Protein AF-A0A951YWX3-F1 (afdb_monomer_lite)

Sequence (80 aa):
MAWQLWKKQAPIAGADGPSQGRASDIWQLQFPQSGGAEFARSLVRGSALVLNFWASWCAPCVKEMPELDRFHRNFASHGW

pLDDT: mean 80.69, std 14.8, range [45.53, 96.88]

Structure (mmCIF, N/CA/C/O backbone):
data_AF-A0A951YWX3-F1
#
_entry.id   AF-A0A951YWX3-F1
#
loop_
_atom_site.group_PDB
_atom_site.id
_atom_site.type_symbol
_atom_site.label_atom_id
_atom_site.label_alt_id
_atom_site.label_comp_id
_atom_site.label_asym_id
_atom_site.label_entity_id
_atom_site.label_seq_id
_atom_site.pdbx_PDB_ins_code
_atom_site.Cartn_x
_atom_site.Cartn_y
_atom_site.Cartn_z
_atom_site.occupancy
_atom_site.B_iso_or_equiv
_atom_site.auth_seq_id
_atom_site.auth_comp_id
_atom_site.auth_asym_id
_atom_site.auth_atom_id
_atom_site.pdbx_PDB_model_num
ATOM 1 N N . MET A 1 1 ? 6.196 -29.001 -24.771 1.00 54.72 1 MET A N 1
ATOM 2 C CA . MET A 1 1 ? 6.751 -29.157 -23.408 1.00 54.72 1 MET A CA 1
ATOM 3 C C . MET A 1 1 ? 7.385 -27.849 -22.908 1.00 54.72 1 MET A C 1
ATOM 5 O O . MET A 1 1 ? 8.598 -27.755 -22.830 1.00 54.72 1 MET A O 1
ATOM 9 N N . ALA A 1 2 ? 6.584 -26.831 -22.566 1.00 58.16 2 ALA A N 1
AT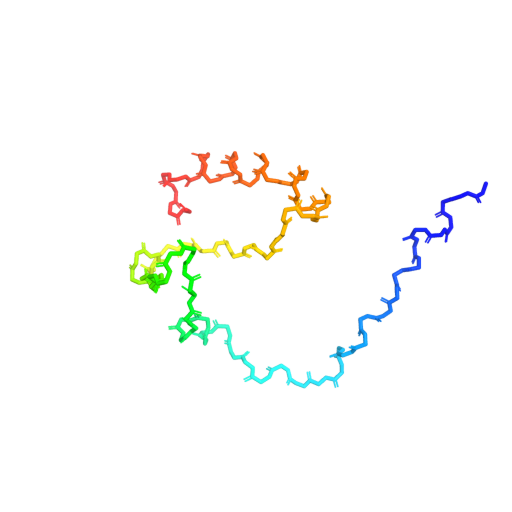OM 10 C CA . ALA A 1 2 ? 7.066 -25.560 -21.983 1.00 58.16 2 ALA A CA 1
ATOM 11 C C . ALA A 1 2 ? 6.360 -25.205 -20.653 1.00 58.16 2 ALA A C 1
ATOM 13 O O . ALA A 1 2 ? 6.625 -24.177 -20.047 1.00 58.16 2 ALA A O 1
ATOM 14 N N . TRP A 1 3 ? 5.491 -26.098 -20.167 1.00 53.78 3 TRP A N 1
ATOM 15 C CA . TRP A 1 3 ? 4.754 -25.971 -18.901 1.00 53.78 3 TRP A CA 1
ATOM 16 C C . TRP A 1 3 ? 5.509 -26.533 -17.682 1.00 53.78 3 TRP A C 1
ATOM 18 O O . TRP A 1 3 ? 5.084 -26.356 -16.545 1.00 53.78 3 TRP A O 1
ATOM 28 N N . GLN A 1 4 ? 6.637 -27.215 -17.906 1.00 56.69 4 GLN A N 1
ATOM 29 C CA . GLN A 1 4 ? 7.471 -27.819 -16.855 1.00 56.69 4 GLN A CA 1
ATOM 30 C C . GLN A 1 4 ? 8.477 -26.824 -16.242 1.00 56.69 4 GLN A C 1
ATOM 32 O O . GLN A 1 4 ? 9.064 -27.110 -15.204 1.00 56.69 4 GLN A O 1
ATOM 37 N N . LEU A 1 5 ? 8.680 -25.653 -16.859 1.00 57.19 5 LEU A N 1
ATOM 38 C CA . LEU A 1 5 ? 9.666 -24.664 -16.402 1.00 57.19 5 LEU A CA 1
ATOM 39 C C . LEU A 1 5 ? 9.092 -23.638 -15.414 1.00 57.19 5 LEU A C 1
ATOM 41 O O . LEU A 1 5 ? 9.850 -23.049 -14.655 1.00 57.19 5 LEU A O 1
ATOM 45 N N . T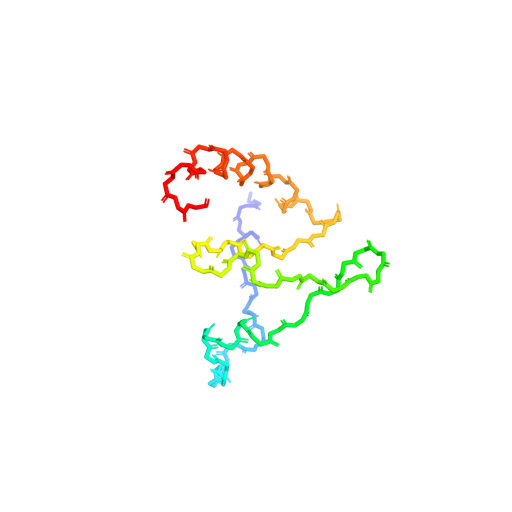RP A 1 6 ? 7.767 -23.476 -15.348 1.00 58.53 6 TRP A N 1
ATOM 46 C CA . TRP A 1 6 ? 7.118 -22.514 -14.445 1.00 58.53 6 TRP A CA 1
ATOM 47 C C . TRP A 1 6 ? 6.874 -23.057 -13.024 1.00 58.53 6 TRP A C 1
ATOM 49 O O . TRP A 1 6 ? 6.704 -22.289 -12.084 1.00 58.53 6 TRP A O 1
ATOM 59 N N . LYS A 1 7 ? 6.921 -24.385 -12.834 1.00 57.62 7 LYS A N 1
ATOM 60 C CA . LYS A 1 7 ? 6.819 -25.019 -11.504 1.00 57.62 7 LYS A CA 1
ATOM 61 C C . LYS A 1 7 ? 8.138 -25.064 -10.731 1.00 57.62 7 LYS A C 1
ATOM 63 O O . LYS A 1 7 ? 8.139 -25.484 -9.579 1.00 57.62 7 LYS A O 1
ATOM 68 N N . LYS A 1 8 ? 9.261 -24.646 -11.324 1.00 57.81 8 LYS A N 1
ATOM 69 C CA . LYS A 1 8 ? 10.523 -24.502 -10.588 1.00 57.81 8 LYS A CA 1
ATOM 70 C C . LYS A 1 8 ? 10.524 -23.169 -9.844 1.00 57.81 8 LYS A C 1
ATOM 72 O O . LYS A 1 8 ? 11.256 -22.251 -10.192 1.00 57.81 8 LYS A O 1
ATOM 77 N N . GLN A 1 9 ? 9.676 -23.070 -8.826 1.00 60.72 9 GLN A N 1
ATOM 78 C CA . GLN A 1 9 ? 9.883 -22.095 -7.766 1.00 60.72 9 GLN A CA 1
ATOM 79 C C . GLN A 1 9 ? 11.190 -22.494 -7.081 1.00 60.72 9 GLN A C 1
ATOM 81 O O . GLN A 1 9 ? 11.285 -23.568 -6.488 1.00 60.72 9 GLN A O 1
ATOM 86 N N . ALA A 1 10 ? 12.230 -21.679 -7.251 1.00 57.16 10 ALA A N 1
ATOM 87 C CA . ALA A 1 10 ? 13.412 -21.797 -6.417 1.00 57.16 10 ALA A CA 1
ATOM 88 C C . ALA A 1 10 ? 12.968 -21.615 -4.954 1.00 57.16 10 ALA A C 1
ATOM 90 O O . ALA A 1 10 ? 12.133 -20.740 -4.697 1.00 57.16 10 ALA A O 1
ATOM 91 N N . PRO A 1 11 ? 13.474 -22.414 -3.999 1.00 53.09 11 PRO A N 1
ATOM 92 C CA . PRO A 1 11 ? 13.256 -22.110 -2.595 1.00 53.09 11 PRO A CA 1
ATOM 93 C C . PRO A 1 11 ? 13.770 -20.691 -2.348 1.00 53.09 11 PRO A C 1
ATOM 95 O O . PRO A 1 11 ? 14.887 -20.355 -2.749 1.00 53.09 11 PRO A O 1
ATOM 98 N N . ILE A 1 12 ? 12.942 -19.844 -1.736 1.00 59.06 12 ILE A N 1
ATOM 99 C CA . ILE A 1 12 ? 13.408 -18.569 -1.197 1.00 59.06 12 ILE A CA 1
ATOM 100 C C . ILE A 1 12 ? 14.516 -18.900 -0.192 1.00 59.06 12 ILE A C 1
ATOM 102 O O . ILE A 1 12 ? 14.260 -19.450 0.877 1.00 59.06 12 ILE A O 1
ATOM 106 N N . ALA A 1 13 ? 15.770 -18.666 -0.572 1.00 45.53 13 ALA A N 1
ATOM 107 C CA . ALA A 1 13 ? 16.902 -18.860 0.319 1.00 45.53 13 ALA A CA 1
ATOM 108 C C . ALA A 1 13 ? 16.731 -17.892 1.502 1.00 45.53 13 ALA A C 1
ATOM 110 O O . ALA A 1 13 ? 16.916 -16.688 1.341 1.00 45.53 13 ALA A O 1
ATOM 111 N N . GLY A 1 14 ? 16.291 -18.412 2.654 1.00 51.59 14 GLY A N 1
ATOM 112 C CA . GLY A 1 14 ? 16.024 -17.620 3.862 1.00 51.59 14 GLY A CA 1
ATOM 113 C C . GLY A 1 14 ? 14.820 -18.039 4.716 1.00 51.59 14 GLY A C 1
ATOM 114 O O . GLY A 1 14 ? 14.551 -17.367 5.705 1.00 51.59 14 GLY A O 1
ATOM 115 N N . ALA A 1 15 ? 14.092 -19.111 4.381 1.00 56.50 15 ALA A N 1
ATOM 116 C CA . ALA A 1 15 ? 12.912 -19.535 5.152 1.00 56.50 15 ALA A CA 1
ATOM 117 C C . ALA A 1 15 ? 13.211 -20.287 6.473 1.00 56.50 15 ALA A C 1
ATOM 119 O O . ALA A 1 15 ? 12.276 -20.581 7.215 1.00 56.50 15 ALA A O 1
ATOM 120 N N . ASP A 1 16 ? 14.478 -20.556 6.804 1.00 60.88 16 ASP A N 1
ATOM 121 C CA . ASP A 1 16 ? 14.855 -21.325 7.999 1.00 60.88 16 ASP A CA 1
ATOM 122 C C . ASP A 1 16 ? 15.425 -20.410 9.098 1.00 60.88 16 ASP A C 1
ATOM 124 O O . ASP A 1 16 ? 16.629 -20.352 9.344 1.00 60.88 16 ASP A O 1
ATOM 128 N N . GLY A 1 17 ? 14.551 -19.660 9.769 1.00 56.91 17 GLY A N 1
ATOM 129 C CA . GLY A 1 17 ? 14.897 -18.907 10.975 1.00 56.91 17 GLY A CA 1
ATOM 130 C C . GLY A 1 17 ? 13.654 -18.328 11.651 1.00 56.91 17 GLY A C 1
ATOM 131 O O . GLY A 1 17 ? 12.700 -17.984 10.952 1.00 56.91 17 GLY A O 1
ATOM 132 N N . PRO A 1 18 ? 13.607 -18.214 12.994 1.00 58.81 18 PRO A N 1
ATOM 133 C CA . PRO A 1 18 ? 12.470 -17.588 13.651 1.00 58.81 18 PRO A CA 1
ATOM 134 C C . PRO A 1 18 ? 12.377 -16.139 13.170 1.00 58.81 18 PRO A C 1
ATOM 136 O O . PRO A 1 18 ? 13.294 -15.344 13.372 1.00 58.81 18 PRO A O 1
ATOM 139 N N . SER A 1 19 ? 11.271 -15.793 12.517 1.00 61.66 19 SER A N 1
ATOM 140 C CA . SER A 1 19 ? 10.919 -14.413 12.206 1.00 61.66 19 SER A CA 1
ATOM 141 C C . SER A 1 19 ? 10.741 -13.658 13.528 1.00 61.66 19 SER A C 1
ATOM 143 O O . SER A 1 19 ? 9.686 -13.732 14.152 1.00 61.66 19 SER A O 1
ATOM 145 N N . GLN A 1 20 ? 11.783 -12.966 13.989 1.00 66.38 20 GLN A N 1
ATOM 146 C CA . GLN A 1 20 ? 11.798 -12.265 15.284 1.00 66.38 20 GLN A CA 1
ATOM 147 C C . GLN A 1 20 ? 10.909 -11.002 15.314 1.00 66.38 20 GLN A C 1
ATOM 149 O O . GLN A 1 20 ? 10.822 -10.339 16.343 1.00 66.38 20 GLN A O 1
ATOM 154 N N . GLY A 1 21 ? 10.260 -10.636 14.204 1.00 66.31 21 GLY A N 1
ATOM 155 C CA . GLY A 1 21 ? 9.345 -9.495 14.144 1.00 66.31 21 GLY A CA 1
ATOM 156 C C . GLY A 1 21 ? 7.915 -9.915 14.463 1.00 66.31 21 GLY A C 1
ATOM 157 O O . GLY A 1 21 ? 7.359 -10.785 13.792 1.00 66.31 21 GLY A O 1
ATOM 158 N N . ARG A 1 22 ? 7.284 -9.281 15.456 1.00 80.00 22 ARG A N 1
ATOM 159 C CA . ARG A 1 22 ? 5.844 -9.454 15.675 1.00 80.00 22 ARG A CA 1
ATOM 160 C C . ARG A 1 22 ? 5.093 -8.625 14.644 1.00 80.00 22 ARG A C 1
ATOM 162 O O . ARG A 1 22 ? 5.493 -7.510 14.329 1.00 80.00 22 ARG A O 1
ATOM 169 N N . ALA A 1 23 ? 3.937 -9.107 14.193 1.00 75.25 23 ALA A N 1
ATOM 170 C CA . ALA A 1 23 ? 3.065 -8.333 13.304 1.00 75.25 23 ALA A CA 1
ATOM 171 C C . ALA A 1 23 ? 2.721 -6.938 13.872 1.00 75.25 23 ALA A C 1
ATOM 173 O O . ALA A 1 23 ? 2.559 -5.984 13.119 1.00 75.25 23 ALA A O 1
ATOM 174 N N . SER A 1 24 ? 2.679 -6.787 15.202 1.00 79.69 24 SER A N 1
ATOM 175 C CA . SER A 1 24 ? 2.488 -5.497 15.880 1.00 79.69 24 SER A CA 1
ATOM 176 C C . SER A 1 24 ? 3.579 -4.463 15.587 1.00 79.69 24 SER A C 1
ATOM 178 O O . SER A 1 24 ? 3.325 -3.265 15.702 1.00 79.69 24 SER A O 1
ATOM 180 N N . ASP A 1 25 ? 4.780 -4.900 15.217 1.00 86.12 25 ASP A N 1
ATOM 181 C CA . ASP A 1 25 ? 5.933 -4.025 15.006 1.00 86.12 25 ASP A CA 1
ATOM 182 C C . ASP A 1 25 ? 5.825 -3.250 13.682 1.00 86.12 25 ASP A C 1
ATOM 184 O O . ASP A 1 25 ? 6.509 -2.244 13.504 1.00 86.12 25 ASP A O 1
ATOM 188 N N . ILE A 1 26 ? 4.879 -3.611 12.799 1.00 83.19 26 ILE A N 1
ATOM 189 C CA . ILE A 1 26 ? 4.539 -2.817 11.606 1.00 83.19 26 ILE A CA 1
ATOM 190 C C . ILE A 1 26 ? 4.184 -1.368 11.977 1.00 83.19 26 ILE A C 1
ATOM 192 O O . ILE A 1 26 ? 4.514 -0.423 11.263 1.00 83.19 26 ILE A O 1
ATOM 196 N N . TRP A 1 27 ? 3.582 -1.177 13.155 1.00 85.81 27 TRP A N 1
ATOM 197 C CA . TRP A 1 27 ? 3.219 0.132 13.690 1.00 85.81 27 TRP A CA 1
ATOM 198 C C . TRP A 1 27 ? 4.409 0.896 14.271 1.00 85.81 27 TRP A C 1
ATOM 200 O O . TRP A 1 27 ? 4.208 1.936 14.884 1.00 85.81 27 TRP A O 1
ATOM 210 N N . GLN A 1 28 ? 5.631 0.400 14.139 1.00 86.12 28 GLN A N 1
ATOM 211 C CA . GLN A 1 28 ? 6.851 1.111 14.521 1.00 86.12 28 GLN A CA 1
ATOM 212 C C . GLN A 1 28 ? 7.676 1.497 13.290 1.00 86.12 28 GLN A C 1
ATOM 214 O O . GLN A 1 28 ? 8.570 2.330 13.400 1.00 86.12 28 GLN A O 1
ATOM 219 N N . LEU A 1 29 ? 7.346 0.953 12.113 1.00 85.62 29 LEU A N 1
ATOM 220 C CA . LEU A 1 29 ? 8.045 1.252 10.870 1.00 85.62 29 LEU A CA 1
ATOM 221 C C . LEU A 1 29 ? 7.797 2.691 10.406 1.00 85.62 29 LEU A C 1
ATOM 223 O O . LEU A 1 29 ? 6.731 3.274 10.636 1.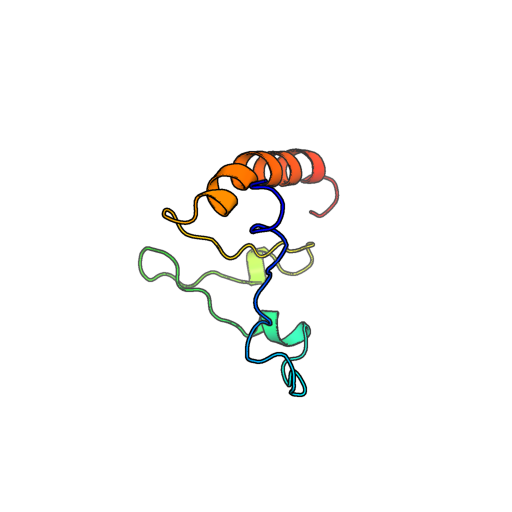00 85.62 29 LEU A O 1
ATOM 227 N N . GLN A 1 30 ? 8.796 3.247 9.729 1.00 86.88 30 GLN A N 1
ATOM 228 C CA . GLN A 1 30 ? 8.735 4.554 9.087 1.00 86.88 30 GLN A CA 1
ATOM 229 C C . GLN A 1 30 ? 8.719 4.353 7.576 1.00 86.88 30 GLN A C 1
ATOM 231 O O . GLN A 1 30 ? 9.519 3.582 7.043 1.00 86.88 30 GLN A O 1
ATOM 236 N N . PHE A 1 31 ? 7.811 5.045 6.890 1.00 86.44 31 PHE A N 1
ATOM 237 C CA . PHE A 1 31 ? 7.681 4.954 5.438 1.00 86.44 31 PHE A CA 1
ATOM 238 C C . PHE A 1 31 ? 7.960 6.328 4.825 1.00 86.44 31 PHE A C 1
ATOM 240 O O . PHE A 1 31 ? 7.116 7.224 4.932 1.00 86.44 31 PHE A O 1
ATOM 247 N N . PRO A 1 32 ? 9.138 6.529 4.213 1.00 88.69 32 PRO A N 1
ATOM 248 C CA . PRO A 1 32 ? 9.438 7.775 3.529 1.00 88.69 32 PRO A CA 1
ATOM 249 C C . PRO A 1 32 ? 8.554 7.905 2.288 1.00 88.69 32 PRO A C 1
ATOM 251 O O . PRO A 1 32 ? 8.398 6.961 1.511 1.00 88.69 32 PRO A O 1
ATOM 254 N N . GLN A 1 33 ? 7.983 9.086 2.089 1.00 87.81 33 GLN A N 1
ATOM 255 C CA . GLN A 1 33 ? 7.234 9.415 0.886 1.00 87.81 33 GLN A CA 1
ATOM 256 C C . GLN A 1 33 ? 8.154 10.039 -0.163 1.00 87.81 33 GLN A C 1
ATOM 258 O O . GLN A 1 33 ? 9.159 10.688 0.144 1.00 87.81 33 GLN A O 1
ATOM 263 N N . SER A 1 34 ? 7.780 9.882 -1.432 1.00 79.75 34 SER A N 1
ATOM 264 C CA . SER A 1 34 ? 8.389 10.621 -2.535 1.00 79.75 34 SER A CA 1
ATOM 265 C C . SER A 1 34 ? 8.178 12.121 -2.298 1.00 79.75 34 SER A C 1
ATOM 267 O O . SER A 1 34 ? 7.054 12.607 -2.391 1.00 79.75 34 SER A O 1
ATOM 269 N N . GLY A 1 35 ? 9.243 12.833 -1.928 1.00 82.56 35 GLY A N 1
ATOM 270 C CA . GLY A 1 35 ? 9.187 14.230 -1.477 1.00 82.56 35 GLY A CA 1
ATOM 271 C C . GLY A 1 35 ? 9.822 14.475 -0.104 1.00 82.56 35 GLY A C 1
ATOM 272 O O . GLY A 1 35 ? 9.943 15.625 0.301 1.00 82.56 35 GLY A O 1
ATOM 273 N N . GLY A 1 36 ? 10.252 13.422 0.604 1.00 83.81 36 GLY A N 1
ATOM 274 C CA . GLY A 1 36 ? 10.978 13.530 1.877 1.00 83.81 36 GLY A CA 1
ATOM 275 C C . GLY A 1 36 ? 10.087 13.671 3.113 1.00 83.81 36 GLY A C 1
ATOM 276 O O . GLY A 1 36 ? 10.597 13.650 4.229 1.00 83.81 36 GLY A O 1
ATOM 277 N N . ALA A 1 37 ? 8.768 13.771 2.931 1.00 85.88 37 ALA A N 1
ATOM 278 C CA . ALA A 1 37 ? 7.810 13.680 4.027 1.00 85.88 37 ALA A CA 1
ATOM 279 C C . ALA A 1 37 ? 7.738 12.247 4.580 1.00 85.88 37 ALA A C 1
ATOM 281 O O . ALA A 1 37 ? 7.917 11.273 3.847 1.00 85.88 37 ALA A O 1
ATOM 282 N N . GLU A 1 38 ? 7.444 12.113 5.871 1.00 87.56 38 GLU A N 1
ATOM 283 C CA . GLU A 1 38 ? 7.185 10.820 6.504 1.00 87.56 38 GLU A CA 1
ATOM 284 C C . GLU A 1 38 ? 5.684 10.507 6.468 1.00 87.56 38 GLU A C 1
ATOM 286 O O . GLU A 1 38 ? 4.844 11.360 6.760 1.00 87.56 38 GLU A O 1
ATOM 291 N N . PHE A 1 39 ? 5.332 9.269 6.125 1.00 88.56 39 PHE A N 1
ATOM 292 C CA . PHE A 1 39 ? 3.947 8.817 6.149 1.00 88.56 39 PHE A CA 1
ATOM 293 C C . PHE A 1 39 ? 3.411 8.710 7.587 1.00 88.56 39 PHE A C 1
ATOM 295 O O . PHE A 1 39 ? 3.892 7.917 8.402 1.00 88.56 39 PHE A O 1
ATOM 302 N N . ALA A 1 40 ? 2.350 9.461 7.886 1.00 88.38 40 ALA A N 1
ATOM 303 C CA . ALA A 1 40 ? 1.703 9.446 9.192 1.00 88.38 40 ALA A CA 1
ATOM 304 C C . ALA A 1 40 ? 0.828 8.194 9.384 1.00 88.38 40 ALA A C 1
ATOM 306 O O . ALA A 1 40 ? -0.324 8.133 8.959 1.00 88.38 40 ALA A O 1
ATOM 307 N N . ARG A 1 41 ? 1.345 7.201 10.115 1.00 87.31 41 ARG A N 1
ATOM 308 C CA . ARG A 1 41 ? 0.626 5.951 10.443 1.00 87.31 41 ARG A CA 1
ATOM 309 C C . ARG A 1 41 ? -0.688 6.153 11.203 1.00 87.31 41 ARG A C 1
ATOM 311 O O . ARG A 1 41 ? -1.553 5.283 11.156 1.00 87.31 41 ARG A O 1
ATOM 318 N N . SER A 1 42 ? -0.842 7.271 11.914 1.00 86.56 42 SER A N 1
ATOM 319 C CA . SER A 1 42 ? -2.096 7.626 12.591 1.00 86.56 42 SER A CA 1
ATOM 320 C C . SER A 1 42 ? -3.277 7.730 11.625 1.00 86.56 42 SER A C 1
ATOM 322 O O . SER A 1 42 ? -4.400 7.504 12.056 1.00 86.56 42 SER A O 1
ATOM 324 N N . LEU A 1 43 ? -3.031 7.997 10.336 1.00 85.56 43 LEU A N 1
ATOM 325 C CA . LEU A 1 43 ? -4.069 8.088 9.305 1.00 85.56 43 LEU A CA 1
ATOM 326 C C . LEU A 1 43 ? -4.764 6.753 9.015 1.00 85.56 43 LEU A C 1
ATOM 328 O O . LEU A 1 43 ? -5.896 6.753 8.550 1.00 85.56 43 LEU A O 1
ATOM 332 N N . VAL A 1 44 ? -4.093 5.628 9.273 1.00 86.62 44 VAL A N 1
ATOM 333 C CA . VAL A 1 44 ? -4.593 4.278 8.950 1.00 86.62 44 VAL A CA 1
ATOM 334 C C . VAL A 1 44 ? -4.744 3.395 10.190 1.00 86.62 44 VAL A C 1
ATOM 336 O O . VAL A 1 44 ? -5.035 2.204 10.094 1.00 86.62 44 VAL A O 1
ATOM 339 N N . ARG A 1 45 ? -4.527 3.953 11.386 1.00 84.56 45 ARG A N 1
ATOM 340 C CA . ARG A 1 45 ? -4.610 3.194 12.634 1.00 84.56 45 ARG A CA 1
ATOM 341 C C . ARG A 1 45 ? -6.073 2.944 12.998 1.00 84.56 45 ARG A C 1
ATOM 343 O O . ARG A 1 45 ? -6.837 3.887 13.149 1.00 84.56 45 ARG A O 1
ATOM 350 N N . GLY A 1 46 ? -6.424 1.678 13.214 1.00 84.38 46 GLY A N 1
ATOM 351 C CA . GLY A 1 46 ? -7.793 1.264 13.551 1.00 84.38 46 GLY A CA 1
ATOM 352 C C . GLY A 1 46 ? -8.617 0.779 12.355 1.00 84.38 46 GLY A C 1
ATOM 353 O O . GLY A 1 46 ? -9.682 0.211 12.573 1.00 84.38 46 GLY A O 1
ATOM 354 N N . SER A 1 47 ? -8.098 0.924 11.134 1.00 83.69 47 SER A N 1
ATOM 355 C CA . SER A 1 47 ? -8.654 0.321 9.918 1.00 83.69 47 SER A CA 1
ATOM 356 C C . SER A 1 47 ? -7.875 -0.935 9.529 1.00 83.69 47 SER A C 1
ATOM 358 O O . SER A 1 47 ? -6.724 -1.121 9.947 1.00 83.69 47 SER A O 1
ATOM 360 N N . ALA A 1 48 ? -8.484 -1.802 8.717 1.00 87.31 48 ALA A N 1
ATOM 361 C CA . ALA A 1 48 ? -7.729 -2.857 8.052 1.00 87.31 48 ALA A CA 1
ATOM 362 C C . ALA A 1 48 ? -6.686 -2.223 7.112 1.00 87.31 48 ALA A C 1
ATOM 364 O O . ALA A 1 48 ? -6.974 -1.252 6.421 1.00 87.31 48 ALA A O 1
ATOM 365 N N . LEU A 1 49 ? -5.457 -2.752 7.102 1.00 87.31 49 LEU A N 1
ATOM 366 C CA . LEU A 1 49 ? -4.366 -2.233 6.274 1.00 87.31 49 LEU A CA 1
ATOM 367 C C . LEU A 1 49 ? -3.854 -3.322 5.335 1.00 87.31 49 LEU A C 1
ATOM 369 O O . LEU A 1 49 ? -3.335 -4.344 5.785 1.00 87.31 49 LEU A O 1
ATOM 373 N N . VAL A 1 50 ? -3.940 -3.066 4.031 1.00 90.00 50 VAL A N 1
ATOM 374 C CA . VAL A 1 50 ? -3.293 -3.878 2.996 1.00 90.00 50 VAL A CA 1
ATOM 375 C C . VAL A 1 50 ? -2.003 -3.183 2.573 1.00 90.00 50 VAL A C 1
ATOM 377 O O . VAL A 1 50 ? -2.031 -2.143 1.918 1.00 90.00 50 VAL A O 1
ATOM 380 N N . LEU A 1 51 ? -0.861 -3.756 2.953 1.00 88.50 51 LEU A N 1
ATOM 381 C CA . LEU A 1 51 ? 0.453 -3.276 2.532 1.00 88.50 51 LEU A CA 1
ATOM 382 C C . LEU A 1 51 ? 0.925 -4.071 1.313 1.00 88.50 51 LEU A C 1
ATOM 384 O O . LEU A 1 51 ? 1.123 -5.281 1.394 1.00 88.50 51 LEU A O 1
ATOM 388 N N . ASN A 1 52 ? 1.126 -3.379 0.196 1.00 90.81 52 ASN A N 1
ATOM 389 C CA . ASN A 1 52 ? 1.581 -3.978 -1.051 1.00 90.81 52 ASN A CA 1
ATOM 390 C C . ASN A 1 52 ? 2.988 -3.482 -1.419 1.00 90.81 52 ASN A C 1
ATOM 392 O O . ASN A 1 52 ? 3.190 -2.287 -1.643 1.00 90.81 52 ASN A O 1
ATOM 396 N N . PHE A 1 53 ? 3.951 -4.399 -1.517 1.00 90.75 53 PHE A N 1
ATOM 397 C CA . PHE A 1 53 ? 5.314 -4.099 -1.956 1.00 90.75 53 PHE A CA 1
ATOM 398 C C . PHE A 1 53 ? 5.408 -4.241 -3.476 1.00 90.75 53 PHE A C 1
ATOM 400 O O . PHE A 1 53 ? 5.344 -5.346 -4.009 1.00 90.75 53 PHE A O 1
ATOM 407 N N . TRP A 1 54 ? 5.571 -3.123 -4.179 1.00 93.81 54 TRP A N 1
ATOM 408 C CA . TRP A 1 54 ? 5.585 -3.090 -5.639 1.00 93.81 54 TRP A CA 1
ATOM 409 C C . TRP A 1 54 ? 6.663 -2.150 -6.176 1.00 93.81 54 TRP A C 1
ATOM 411 O O . TRP A 1 54 ? 7.282 -1.385 -5.436 1.00 93.81 54 TRP A O 1
ATOM 421 N N . ALA A 1 55 ? 6.867 -2.201 -7.489 1.00 92.88 55 ALA A N 1
ATOM 422 C CA . ALA A 1 55 ? 7.708 -1.263 -8.213 1.00 92.88 55 ALA A CA 1
ATOM 423 C C . ALA A 1 55 ? 7.183 -1.070 -9.639 1.00 92.88 55 ALA A C 1
ATOM 425 O O . ALA A 1 55 ? 6.541 -1.962 -10.195 1.00 92.88 55 ALA A O 1
ATOM 426 N N . SER A 1 56 ? 7.507 0.064 -10.261 1.00 91.38 56 SER A N 1
ATOM 427 C CA . SER A 1 56 ? 7.081 0.394 -11.631 1.00 91.38 56 SER A CA 1
ATOM 428 C C . SER A 1 56 ? 7.588 -0.594 -12.688 1.00 91.38 56 SER A C 1
ATOM 430 O O . SER A 1 56 ? 6.949 -0.785 -13.716 1.00 91.38 56 SER A O 1
ATOM 432 N N . TRP A 1 57 ? 8.712 -1.255 -12.423 1.00 94.69 57 TRP A N 1
ATOM 433 C CA . TRP A 1 57 ? 9.297 -2.286 -13.282 1.00 94.69 57 TRP A CA 1
ATOM 434 C C . TRP A 1 57 ? 8.784 -3.704 -12.972 1.00 94.69 57 TRP A C 1
ATOM 436 O O . TRP A 1 57 ? 9.119 -4.650 -13.685 1.00 94.69 57 TRP A O 1
ATOM 446 N N . CYS A 1 58 ? 7.966 -3.885 -11.930 1.00 96.31 58 CYS A N 1
ATOM 447 C CA . CYS A 1 58 ? 7.387 -5.181 -11.586 1.00 96.31 58 CYS A CA 1
ATOM 448 C C . CYS A 1 58 ? 6.115 -5.441 -12.411 1.00 96.31 58 CYS A C 1
ATOM 450 O O . CYS A 1 58 ? 5.009 -5.077 -12.013 1.00 96.31 58 CYS A O 1
ATOM 452 N N . ALA A 1 59 ? 6.262 -6.118 -13.553 1.00 95.38 59 ALA A N 1
ATOM 453 C CA . ALA A 1 59 ? 5.150 -6.445 -14.450 1.00 95.38 59 ALA A CA 1
ATOM 454 C C . ALA A 1 59 ? 3.946 -7.156 -13.781 1.00 95.38 59 ALA A C 1
ATOM 456 O O . ALA A 1 59 ? 2.817 -6.715 -14.015 1.00 95.38 59 ALA A O 1
ATOM 457 N N . PRO A 1 60 ? 4.113 -8.213 -12.953 1.00 95.06 60 PRO A N 1
ATOM 458 C CA . PRO A 1 60 ? 2.968 -8.825 -12.275 1.00 95.06 60 PRO A CA 1
ATOM 459 C C . PRO A 1 60 ? 2.306 -7.865 -11.278 1.00 95.06 60 PRO A C 1
ATOM 461 O O . PRO A 1 60 ? 1.086 -7.744 -11.294 1.00 95.06 60 PRO A O 1
ATOM 464 N N . CYS A 1 61 ? 3.088 -7.092 -10.516 1.00 96.19 61 CYS A N 1
ATOM 465 C CA . CYS A 1 61 ? 2.550 -6.115 -9.569 1.00 96.19 61 CYS A CA 1
ATOM 466 C C . CYS A 1 61 ? 1.662 -5.071 -10.270 1.00 96.19 61 CYS A C 1
ATOM 468 O O . CYS A 1 61 ? 0.569 -4.764 -9.805 1.00 96.19 61 CYS A O 1
ATOM 470 N N . VAL A 1 62 ? 2.110 -4.540 -11.417 1.00 96.00 62 VAL A N 1
ATOM 471 C CA . VAL A 1 62 ? 1.342 -3.560 -12.206 1.00 96.00 62 VAL A CA 1
ATOM 472 C C . VAL A 1 62 ? 0.032 -4.164 -12.713 1.00 96.00 62 VAL A C 1
ATOM 474 O O . VAL A 1 62 ? -1.002 -3.499 -12.681 1.00 96.00 62 VAL A O 1
ATOM 477 N N . LYS A 1 63 ? 0.052 -5.433 -13.135 1.00 96.88 63 LYS A N 1
ATOM 478 C CA . LYS A 1 63 ? -1.148 -6.150 -13.584 1.00 96.88 63 LYS A CA 1
ATOM 479 C C . LYS A 1 63 ? -2.191 -6.310 -12.468 1.00 96.88 63 LYS A C 1
ATOM 481 O O . LYS A 1 63 ? -3.378 -6.375 -12.769 1.00 96.88 63 LYS A O 1
ATOM 486 N N . GLU A 1 64 ? -1.764 -6.356 -11.209 1.00 96.75 64 GLU A N 1
ATOM 487 C CA . GLU A 1 64 ? -2.629 -6.540 -10.035 1.00 96.75 64 GLU A CA 1
ATOM 488 C C . GLU A 1 64 ? -3.224 -5.226 -9.492 1.00 96.75 64 GLU A C 1
ATOM 490 O O . GLU A 1 64 ? -4.244 -5.248 -8.804 1.00 96.75 64 GLU A O 1
ATOM 495 N N . MET A 1 65 ? -2.647 -4.065 -9.828 1.00 96.06 65 MET A N 1
ATOM 496 C CA . MET A 1 65 ? -3.096 -2.759 -9.308 1.00 96.06 65 MET A CA 1
ATOM 497 C C . MET A 1 65 ? -4.576 -2.440 -9.555 1.00 96.06 65 MET A C 1
ATOM 499 O O . MET A 1 65 ? -5.230 -1.996 -8.609 1.00 96.06 65 MET A O 1
ATOM 503 N N . PRO A 1 66 ? -5.154 -2.681 -10.750 1.00 96.81 66 PRO A N 1
ATOM 504 C CA . PRO A 1 66 ? -6.568 -2.385 -10.992 1.00 96.81 66 PRO A CA 1
ATOM 505 C C . PRO A 1 66 ? -7.509 -3.171 -10.071 1.00 96.81 66 PRO A C 1
ATOM 507 O O . PRO A 1 66 ? -8.575 -2.686 -9.692 1.00 96.81 66 PRO A O 1
AT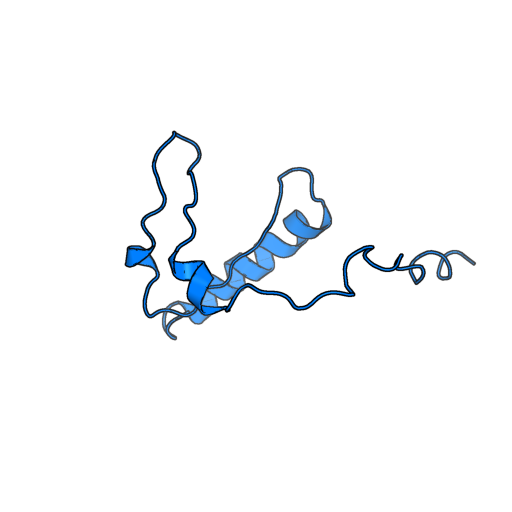OM 510 N N . GLU A 1 67 ? -7.109 -4.385 -9.700 1.00 96.44 67 GLU A N 1
ATOM 511 C CA . GLU A 1 67 ? -7.882 -5.268 -8.832 1.00 96.44 67 GLU A CA 1
ATOM 512 C C . GLU A 1 67 ? -7.858 -4.765 -7.384 1.00 96.44 67 GLU A C 1
ATOM 514 O O . GLU A 1 67 ? -8.905 -4.695 -6.740 1.00 96.44 67 GLU A O 1
ATOM 519 N N . LEU A 1 68 ? -6.687 -4.344 -6.896 1.00 95.69 68 LEU A N 1
ATOM 520 C CA . LEU A 1 68 ? -6.515 -3.769 -5.557 1.00 95.69 68 LEU A CA 1
ATOM 521 C C . LEU A 1 68 ? -7.224 -2.419 -5.407 1.00 95.69 68 LEU A C 1
ATOM 523 O O . LEU A 1 68 ? -7.867 -2.150 -4.395 1.00 95.69 68 LEU A O 1
ATOM 527 N N . ASP A 1 69 ? -7.171 -1.593 -6.444 1.00 95.38 69 ASP A N 1
ATOM 528 C CA . ASP A 1 69 ? -7.877 -0.318 -6.503 1.00 95.38 69 ASP A CA 1
ATOM 529 C C . ASP A 1 69 ? -9.407 -0.516 -6.528 1.00 95.38 69 ASP A C 1
ATOM 531 O O . ASP A 1 69 ? -10.158 0.165 -5.823 1.00 95.38 69 ASP A O 1
ATOM 535 N N . ARG A 1 70 ? -9.895 -1.526 -7.266 1.00 96.69 70 ARG A N 1
ATOM 536 C CA . ARG A 1 70 ? -11.310 -1.927 -7.216 1.00 96.69 70 ARG A CA 1
ATOM 537 C C . ARG A 1 70 ? -11.707 -2.452 -5.837 1.00 96.69 70 ARG A C 1
ATOM 539 O O . ARG A 1 70 ? -12.793 -2.119 -5.368 1.00 96.69 70 ARG A O 1
ATOM 546 N N . PHE A 1 71 ? -10.854 -3.246 -5.194 1.00 95.00 71 PHE A N 1
ATOM 547 C CA . PHE A 1 71 ? -11.083 -3.725 -3.834 1.00 95.00 71 PHE A CA 1
ATOM 548 C C . PHE A 1 71 ? -11.257 -2.551 -2.859 1.00 95.00 71 PHE A C 1
ATOM 550 O O . PHE A 1 71 ? -12.305 -2.452 -2.226 1.00 95.00 71 PHE A O 1
ATOM 557 N N . HIS A 1 72 ? -10.310 -1.611 -2.815 1.00 92.88 72 HIS A N 1
ATOM 558 C CA . HIS A 1 72 ? -10.387 -0.450 -1.923 1.00 92.88 72 HIS A CA 1
ATOM 559 C C . HIS A 1 72 ? -11.692 0.34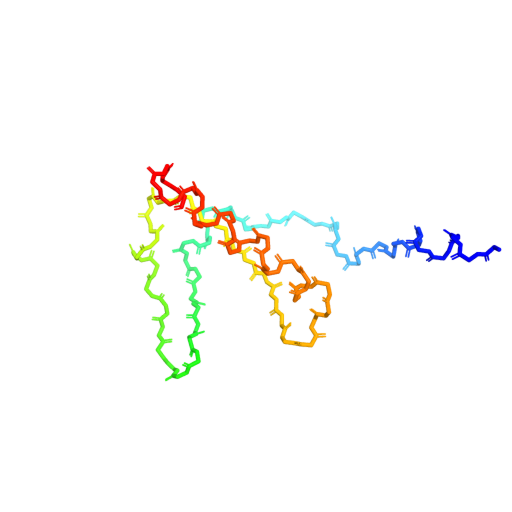2 -2.113 1.00 92.88 72 HIS A C 1
ATOM 561 O O . HIS A 1 72 ? -12.391 0.635 -1.146 1.00 92.88 72 HIS A O 1
ATOM 567 N N . ARG A 1 73 ? -12.101 0.601 -3.363 1.00 93.88 73 ARG A N 1
ATOM 568 C CA . ARG A 1 73 ? -13.377 1.283 -3.642 1.00 93.88 73 ARG A CA 1
ATOM 569 C C . ARG A 1 73 ? -14.604 0.515 -3.160 1.00 93.88 73 ARG A C 1
ATOM 571 O O . ARG A 1 73 ? -15.513 1.118 -2.599 1.00 93.88 73 ARG A O 1
ATOM 578 N N . ASN A 1 74 ? -14.651 -0.793 -3.401 1.00 95.31 74 ASN A N 1
ATOM 579 C CA . ASN A 1 74 ? -15.823 -1.606 -3.077 1.00 95.31 74 ASN A CA 1
ATOM 580 C C . ASN A 1 74 ? -16.014 -1.788 -1.565 1.00 95.31 74 ASN A C 1
ATOM 582 O O . ASN A 1 74 ? -17.139 -2.000 -1.115 1.00 95.31 74 ASN A O 1
ATOM 586 N N . PHE A 1 75 ? -14.931 -1.706 -0.789 1.00 91.81 75 PHE A N 1
ATOM 587 C CA . PHE A 1 75 ? -14.948 -1.984 0.644 1.00 91.81 75 PHE A CA 1
ATOM 588 C C . PHE A 1 75 ? -14.712 -0.758 1.539 1.00 91.81 75 PHE A C 1
ATOM 590 O O . PHE A 1 75 ? -14.795 -0.901 2.755 1.00 91.81 75 PHE A O 1
ATOM 597 N N . ALA A 1 76 ? -14.546 0.445 0.978 1.00 86.12 76 ALA A N 1
ATOM 598 C CA . ALA A 1 76 ? -14.297 1.678 1.737 1.00 86.12 76 ALA A CA 1
ATOM 599 C C . ALA A 1 76 ? -15.323 1.960 2.858 1.00 86.12 76 ALA A C 1
ATOM 601 O O . ALA A 1 76 ? -14.981 2.493 3.910 1.00 86.12 76 ALA A O 1
ATOM 602 N N . SER A 1 77 ? -16.597 1.590 2.676 1.00 87.62 77 SER A N 1
ATOM 603 C CA . SER A 1 77 ? -17.637 1.756 3.708 1.00 87.62 77 SER A CA 1
ATOM 604 C C . SER A 1 77 ? -17.644 0.664 4.787 1.00 87.62 77 SER A C 1
ATOM 606 O O . SER A 1 77 ? -18.390 0.771 5.757 1.00 87.62 77 SER A O 1
ATOM 608 N N . HIS A 1 78 ? -16.833 -0.384 4.634 1.00 84.88 78 HIS A N 1
ATOM 609 C CA . HIS A 1 78 ? -16.810 -1.574 5.490 1.00 84.88 78 HIS A CA 1
ATOM 610 C C . HIS A 1 78 ? -15.587 -1.619 6.423 1.00 84.88 78 HIS A C 1
ATOM 612 O O . HIS A 1 78 ? -15.278 -2.675 6.972 1.00 84.88 78 HIS A O 1
ATOM 618 N N . GLY A 1 79 ? -14.891 -0.492 6.610 1.00 77.44 79 GLY A N 1
ATOM 619 C CA . GLY A 1 79 ? -13.704 -0.414 7.472 1.00 77.44 79 GLY A CA 1
ATOM 620 C C . GLY A 1 79 ? -12.433 -0.997 6.846 1.00 77.44 79 GLY A C 1
ATOM 621 O O . GLY A 1 79 ? -11.498 -1.345 7.577 1.00 77.44 79 GLY A O 1
ATOM 622 N N . TRP A 1 80 ? -12.423 -1.102 5.515 1.00 77.25 80 TRP A N 1
ATOM 623 C CA . TRP A 1 80 ? -11.248 -1.391 4.695 1.00 77.25 80 TRP A CA 1
ATOM 624 C C . TRP A 1 80 ? -10.633 -0.120 4.125 1.00 77.25 80 TRP A C 1
ATOM 626 O O . TRP A 1 80 ? -11.393 0.850 3.903 1.00 77.25 80 TRP A O 1
#

Radius of gyration: 17.38 Å; chains: 1; bounding box: 34×43×39 Å

Secondary structure (DSSP, 8-state):
--SSSTT-----TT-SS-----GGGGGG---B-TTSPBP-GGGSTTS--------TT-HHHHHHHHHHHHHHHHHGGGT-

Foldseek 3Di:
DPVVVVPPPDPPPPPPDPPPDDPVCVLVDWDQDPPRDIDDCVVLP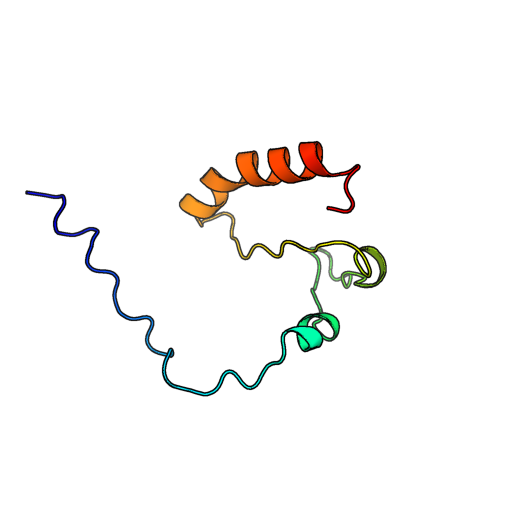PADDDDDDDDPPPVVSVVCVVVVVVVCVVCVVVRD